Protein AF-A0A7X1L030-F1 (afdb_monomer_lite)

Organism: NCBI:txid2762577

Foldseek 3Di:
DPPVPQFWFKWWWADPVPRDIDIDTDRPDDQWDWDADPVPRDIIITGGPPDDGPPPPPDD

Sequence (60 aa):
MPTTNTPLVLYVYRCTVCGHSGKLHLPESSPEVTTACSACGAEVQAEWDGGVELTTNEPE

Structure (mmCIF, N/CA/C/O backbone):
data_AF-A0A7X1L030-F1
#
_entry.id   AF-A0A7X1L030-F1
#
loop_
_atom_site.group_PDB
_atom_site.id
_atom_site.type_symbol
_atom_site.label_atom_id
_atom_site.label_alt_id
_atom_site.label_comp_id
_atom_site.label_asym_id
_atom_site.label_entity_id
_atom_site.label_seq_id
_atom_site.pdbx_PDB_ins_code
_atom_site.Cartn_x
_atom_site.Cartn_y
_atom_site.Cartn_z
_atom_site.occupancy
_atom_site.B_iso_or_equiv
_atom_site.auth_seq_id
_atom_site.auth_comp_id
_atom_site.auth_asym_id
_atom_site.auth_atom_id
_atom_site.pdbx_PDB_model_num
ATOM 1 N N . MET A 1 1 ? 22.331 10.684 -20.987 1.00 46.53 1 MET A N 1
ATOM 2 C CA . MET A 1 1 ? 21.587 10.990 -19.747 1.00 46.53 1 MET A CA 1
ATOM 3 C C . MET A 1 1 ? 21.209 9.637 -19.174 1.00 46.53 1 MET A C 1
ATOM 5 O O . MET A 1 1 ? 20.627 8.882 -19.943 1.00 46.53 1 MET A O 1
ATOM 9 N N . PRO A 1 2 ? 21.615 9.233 -17.959 1.00 47.94 2 PRO A N 1
ATOM 10 C CA . PRO A 1 2 ? 21.134 7.969 -17.428 1.00 47.94 2 PRO A CA 1
ATOM 11 C C . PRO A 1 2 ? 19.672 8.192 -17.044 1.00 47.94 2 PRO A C 1
ATOM 13 O O . PRO A 1 2 ? 19.376 8.824 -16.034 1.00 47.94 2 PRO A O 1
ATOM 16 N N . THR A 1 3 ? 18.751 7.763 -17.900 1.00 53.81 3 THR A N 1
ATOM 17 C CA . THR A 1 3 ? 17.358 7.598 -17.498 1.00 53.81 3 THR A CA 1
ATOM 18 C C . THR A 1 3 ? 17.385 6.425 -16.532 1.00 53.81 3 THR A C 1
ATOM 20 O O . THR A 1 3 ? 17.535 5.282 -16.958 1.00 53.81 3 THR A O 1
ATOM 23 N N . THR A 1 4 ? 17.3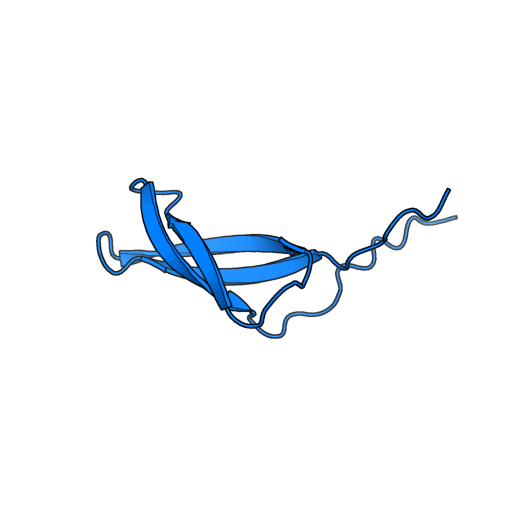98 6.703 -15.229 1.00 56.97 4 THR A N 1
ATOM 24 C CA . THR A 1 4 ? 17.288 5.662 -14.207 1.00 56.97 4 THR A CA 1
ATOM 25 C C . THR A 1 4 ? 15.929 5.007 -14.403 1.00 56.97 4 THR A C 1
ATOM 27 O O . THR A 1 4 ? 14.906 5.527 -13.967 1.00 56.97 4 THR A O 1
ATOM 30 N N . ASN A 1 5 ? 15.917 3.915 -15.158 1.00 66.19 5 ASN A N 1
ATOM 31 C CA . ASN A 1 5 ? 14.724 3.160 -15.486 1.00 66.19 5 ASN A CA 1
ATOM 32 C C . ASN A 1 5 ? 14.402 2.261 -14.292 1.00 66.19 5 ASN A C 1
ATOM 34 O O . ASN A 1 5 ? 14.572 1.047 -14.364 1.00 66.19 5 ASN A O 1
ATOM 38 N N . THR A 1 6 ? 14.058 2.864 -13.150 1.00 68.25 6 THR A N 1
ATOM 39 C CA . THR A 1 6 ? 13.664 2.087 -11.976 1.00 68.25 6 THR A CA 1
ATOM 40 C C . THR A 1 6 ? 12.348 1.392 -12.308 1.00 68.25 6 THR A C 1
ATOM 42 O O . THR A 1 6 ? 11.382 2.088 -12.637 1.00 68.25 6 THR A O 1
ATOM 45 N N . PRO A 1 7 ? 12.292 0.052 -12.257 1.00 73.69 7 PRO A N 1
ATOM 46 C CA . PRO A 1 7 ? 11.075 -0.672 -12.579 1.00 73.69 7 PRO A CA 1
ATOM 47 C C . PRO A 1 7 ? 9.965 -0.251 -11.612 1.00 73.69 7 PRO A C 1
ATOM 49 O O . PRO A 1 7 ? 10.159 -0.205 -10.395 1.00 73.69 7 PRO A O 1
ATOM 52 N N . LEU A 1 8 ? 8.806 0.113 -12.164 1.00 82.44 8 LEU A N 1
ATOM 53 C CA . LEU A 1 8 ? 7.601 0.358 -11.379 1.00 82.44 8 LEU A CA 1
ATOM 54 C C . LEU A 1 8 ? 6.965 -0.993 -11.054 1.00 82.44 8 LEU A C 1
ATOM 56 O O . LEU A 1 8 ? 6.592 -1.735 -11.964 1.00 82.44 8 LEU A O 1
ATOM 60 N N . VAL A 1 9 ? 6.818 -1.290 -9.767 1.00 85.50 9 VAL A N 1
ATOM 61 C CA . VAL A 1 9 ? 6.231 -2.539 -9.268 1.00 85.50 9 VAL A CA 1
ATOM 62 C C . VAL A 1 9 ? 4.922 -2.270 -8.532 1.00 85.50 9 VAL A C 1
ATOM 64 O O . VAL A 1 9 ? 4.665 -1.159 -8.056 1.00 85.50 9 VAL A O 1
ATOM 67 N N . LEU A 1 10 ? 4.065 -3.290 -8.467 1.00 88.00 10 LEU A N 1
ATOM 68 C CA . LEU A 1 10 ? 2.765 -3.218 -7.808 1.00 88.00 10 LEU A CA 1
ATOM 69 C C . LEU A 1 10 ? 2.902 -3.490 -6.306 1.00 88.00 10 LEU A C 1
ATOM 71 O O . LEU A 1 10 ? 3.249 -4.594 -5.891 1.00 88.00 10 LEU A O 1
ATOM 75 N N . TYR A 1 11 ? 2.543 -2.497 -5.504 1.00 90.12 11 TYR A N 1
ATOM 76 C CA . TYR A 1 11 ? 2.369 -2.631 -4.066 1.00 90.12 11 TYR A CA 1
ATOM 77 C C . TYR A 1 11 ? 0.883 -2.701 -3.725 1.00 90.12 11 TYR A C 1
ATOM 79 O O . TYR A 1 11 ? 0.070 -1.919 -4.233 1.00 90.12 11 TYR A O 1
ATOM 87 N N . VAL A 1 12 ? 0.529 -3.618 -2.834 1.00 91.06 12 VAL A N 1
ATOM 88 C CA . VAL A 1 12 ? -0.819 -3.798 -2.299 1.00 91.06 12 VAL A CA 1
ATOM 89 C C . VAL A 1 12 ? -0.813 -3.486 -0.812 1.00 91.06 12 VAL A C 1
ATOM 91 O O . VAL A 1 12 ? 0.127 -3.809 -0.098 1.00 91.06 12 VAL A O 1
ATOM 94 N N . TYR A 1 13 ? -1.857 -2.829 -0.325 1.00 92.31 13 TYR A N 1
ATOM 95 C CA . TYR A 1 13 ? -2.005 -2.556 1.101 1.00 92.31 13 TYR A CA 1
ATOM 96 C C . TYR A 1 13 ? -3.429 -2.792 1.551 1.00 92.31 13 TYR A C 1
ATOM 98 O O . TYR A 1 13 ? -4.386 -2.638 0.784 1.00 92.31 13 TYR A O 1
ATOM 106 N N . ARG A 1 14 ? -3.575 -3.062 2.846 1.00 92.88 14 ARG A N 1
ATOM 107 C CA . ARG A 1 14 ? -4.865 -3.082 3.520 1.00 92.88 14 ARG A CA 1
ATOM 108 C C . ARG A 1 14 ? -4.851 -2.108 4.682 1.00 92.88 14 ARG A C 1
ATOM 110 O O . ARG A 1 14 ? -4.103 -2.265 5.639 1.00 92.88 14 ARG A O 1
ATOM 117 N N . CYS A 1 15 ? -5.709 -1.099 4.609 1.00 94.38 15 CYS A N 1
ATOM 118 C CA . CYS A 1 15 ? -5.845 -0.132 5.681 1.00 94.38 15 CYS A CA 1
ATOM 119 C C . CYS A 1 15 ? -6.523 -0.774 6.891 1.00 94.38 15 CYS A C 1
ATOM 121 O O . CYS A 1 15 ? -7.661 -1.232 6.802 1.00 94.38 15 CYS A O 1
ATOM 123 N N . THR A 1 16 ? -5.851 -0.764 8.038 1.00 91.62 16 THR A N 1
ATOM 124 C CA . THR A 1 16 ? -6.399 -1.262 9.309 1.00 91.62 16 THR A CA 1
ATOM 125 C C . THR A 1 16 ? -7.436 -0.314 9.914 1.00 91.62 16 THR A C 1
ATOM 127 O O . THR A 1 16 ? -8.263 -0.749 10.709 1.00 91.62 16 THR A O 1
ATOM 130 N N . VAL A 1 17 ? -7.435 0.961 9.504 1.00 93.44 17 VAL A N 1
ATOM 131 C CA . VAL A 1 17 ? -8.359 1.991 10.005 1.00 93.44 17 VAL A CA 1
ATOM 132 C C . VAL A 1 17 ? -9.728 1.894 9.335 1.00 93.44 17 VAL A C 1
ATOM 134 O O . VAL A 1 17 ? -10.746 1.844 10.016 1.00 93.44 17 VAL A O 1
ATOM 137 N N . CYS A 1 18 ? -9.771 1.873 8.000 1.00 93.56 18 CYS A N 1
ATOM 138 C CA . CYS A 1 18 ? -11.029 1.865 7.242 1.00 93.56 18 CYS A CA 1
ATOM 139 C C . CYS A 1 18 ? -11.346 0.516 6.579 1.00 93.56 18 CYS A C 1
ATOM 141 O O . CYS A 1 18 ? -12.404 0.367 5.975 1.00 93.56 18 CYS A O 1
ATOM 143 N N . GLY A 1 19 ? -10.438 -0.462 6.647 1.00 92.25 19 GLY A N 1
ATOM 144 C CA . GLY A 1 19 ? -10.589 -1.771 6.004 1.00 92.25 19 GLY A CA 1
ATOM 145 C C . GLY A 1 19 ? -10.376 -1.769 4.486 1.00 92.25 19 GLY A C 1
ATOM 146 O O . GLY A 1 19 ? -10.444 -2.832 3.867 1.00 92.25 19 GLY A O 1
ATOM 147 N N . HIS A 1 20 ? -10.114 -0.608 3.876 1.00 92.81 20 HIS A N 1
ATOM 148 C CA . HIS A 1 20 ? -9.940 -0.473 2.431 1.00 92.81 20 HIS A CA 1
ATOM 149 C C . HIS A 1 20 ? -8.654 -1.153 1.956 1.00 92.81 20 HIS A C 1
ATOM 151 O O . HIS A 1 20 ? -7.578 -0.910 2.504 1.00 92.81 20 HIS A O 1
ATOM 157 N N . SER A 1 21 ? -8.761 -1.959 0.900 1.00 91.25 21 SER A N 1
ATOM 158 C CA . SER A 1 21 ? -7.605 -2.555 0.226 1.00 91.25 21 SER A CA 1
ATOM 159 C C . SER A 1 21 ? -7.282 -1.743 -1.021 1.00 91.25 21 SER A C 1
ATOM 161 O O . SER A 1 21 ? -8.149 -1.550 -1.872 1.00 91.25 21 SER A O 1
ATOM 163 N N . GLY A 1 22 ? -6.065 -1.217 -1.106 1.00 89.12 22 GLY A N 1
ATOM 164 C CA . GLY A 1 22 ? -5.616 -0.392 -2.221 1.00 89.12 22 GLY A CA 1
ATOM 165 C C . GLY A 1 22 ? -4.392 -0.978 -2.907 1.00 89.12 22 GLY A C 1
ATOM 166 O O . GLY A 1 22 ? -3.721 -1.860 -2.375 1.00 89.12 22 GLY A O 1
ATOM 167 N N . LYS A 1 23 ? -4.114 -0.469 -4.106 1.00 89.75 23 LYS A N 1
ATOM 168 C CA . LYS A 1 23 ? -2.940 -0.836 -4.891 1.00 89.75 23 LYS A CA 1
ATOM 169 C C . LYS A 1 23 ? -2.292 0.401 -5.492 1.00 89.75 23 LYS A C 1
ATOM 171 O O . LYS A 1 23 ? -2.996 1.332 -5.884 1.00 89.75 23 LYS A O 1
ATOM 176 N N . LEU A 1 24 ? -0.972 0.411 -5.549 1.00 87.31 24 LEU A N 1
ATOM 177 C CA . LEU A 1 24 ? -0.158 1.524 -6.030 1.00 87.31 24 LEU A CA 1
ATOM 178 C C . LEU A 1 24 ? 1.037 0.992 -6.811 1.00 87.31 24 LEU A C 1
ATOM 180 O O . LEU A 1 24 ? 1.573 -0.061 -6.489 1.00 87.31 24 LEU A O 1
ATOM 184 N N . HIS A 1 25 ? 1.453 1.743 -7.824 1.00 86.44 25 HIS A N 1
ATOM 185 C CA . HIS A 1 25 ? 2.671 1.453 -8.568 1.00 86.44 25 HIS A CA 1
ATOM 186 C C . HIS A 1 25 ? 3.754 2.412 -8.097 1.00 86.44 25 HIS A C 1
ATOM 188 O O . HIS A 1 25 ? 3.585 3.628 -8.211 1.00 86.44 25 HIS A O 1
ATOM 194 N N . LEU A 1 26 ? 4.837 1.874 -7.547 1.00 83.44 26 LEU A N 1
ATOM 195 C CA . LEU A 1 26 ? 5.981 2.653 -7.086 1.00 83.44 26 LEU A CA 1
ATOM 196 C C . LEU A 1 26 ? 7.276 2.051 -7.630 1.00 83.44 26 LEU A C 1
ATOM 198 O O . LEU A 1 26 ? 7.309 0.857 -7.926 1.00 83.44 26 LEU A O 1
ATOM 202 N N . PRO A 1 27 ? 8.338 2.861 -7.769 1.00 83.62 27 PRO A N 1
ATOM 203 C CA . PRO A 1 27 ? 9.659 2.345 -8.093 1.00 83.62 27 PRO A CA 1
ATOM 204 C C . PRO A 1 27 ? 10.090 1.313 -7.051 1.00 83.62 27 PRO A C 1
ATOM 206 O O . PRO A 1 27 ? 10.023 1.598 -5.851 1.00 83.62 27 PRO A O 1
ATOM 209 N N . GLU A 1 28 ? 10.554 0.148 -7.507 1.00 81.00 28 GLU A N 1
ATOM 210 C CA . GLU A 1 28 ? 11.102 -0.890 -6.633 1.00 81.00 28 GLU A CA 1
ATOM 211 C C . GLU A 1 28 ? 12.253 -0.303 -5.811 1.00 81.00 28 GLU A C 1
ATOM 213 O O . GLU A 1 28 ? 13.347 -0.045 -6.310 1.00 81.00 28 GLU A O 1
ATOM 218 N N . SER A 1 29 ? 11.964 -0.025 -4.543 1.00 77.25 29 SER A N 1
ATOM 219 C CA . SER A 1 29 ? 12.931 0.552 -3.606 1.00 77.25 29 SER A CA 1
ATOM 220 C C . SER A 1 29 ? 1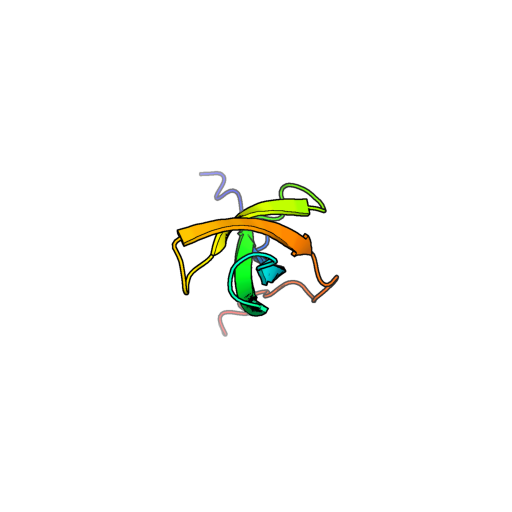3.079 -0.316 -2.362 1.00 77.25 29 SER A C 1
ATOM 222 O O . SER A 1 29 ? 14.138 -0.335 -1.740 1.00 77.25 29 SER A O 1
ATOM 224 N N . SER A 1 30 ? 12.014 -1.014 -1.958 1.00 81.75 30 SER A N 1
ATOM 225 C CA . SER A 1 30 ? 11.954 -1.843 -0.749 1.00 81.75 30 SER A CA 1
ATOM 226 C C . SER A 1 30 ? 10.814 -2.865 -0.849 1.00 81.75 30 SER A C 1
ATOM 228 O O . SER A 1 30 ? 9.847 -2.605 -1.561 1.00 81.75 30 SER A O 1
ATOM 230 N N . PRO A 1 31 ? 10.884 -4.008 -0.145 1.00 79.88 31 PRO A N 1
ATOM 231 C CA . PRO A 1 31 ? 9.814 -5.017 -0.153 1.00 79.88 31 PRO A CA 1
ATOM 232 C C . PRO A 1 31 ? 8.504 -4.509 0.475 1.00 79.88 31 PRO A C 1
ATOM 234 O O . PRO A 1 31 ? 7.419 -4.965 0.126 1.00 79.88 31 PRO A O 1
ATOM 237 N N . GLU A 1 32 ? 8.609 -3.524 1.360 1.00 86.56 32 GLU A N 1
ATOM 238 C CA . GLU A 1 32 ? 7.509 -2.854 2.040 1.00 86.56 32 GLU A CA 1
ATOM 239 C C . GLU A 1 32 ? 7.720 -1.339 1.972 1.00 86.56 32 GLU A C 1
ATOM 241 O O . GLU A 1 32 ? 8.850 -0.849 2.047 1.00 86.56 32 GLU A O 1
ATOM 246 N N . VAL A 1 33 ? 6.636 -0.587 1.804 1.00 89.56 33 VAL A N 1
ATOM 247 C CA . VAL A 1 33 ? 6.663 0.876 1.717 1.00 89.56 33 VAL A CA 1
ATOM 248 C C . VAL A 1 33 ? 5.518 1.475 2.518 1.00 89.56 33 VAL A C 1
ATOM 250 O O . VAL A 1 33 ? 4.372 1.036 2.430 1.00 89.56 33 VAL A O 1
ATOM 253 N N . THR A 1 34 ? 5.814 2.515 3.289 1.00 92.00 34 THR A N 1
ATOM 254 C CA . THR A 1 34 ? 4.791 3.263 4.021 1.00 92.00 34 THR A CA 1
ATOM 255 C C . THR A 1 34 ? 4.178 4.314 3.107 1.00 92.00 34 THR A C 1
ATOM 257 O O . THR A 1 34 ? 4.880 5.141 2.525 1.00 92.00 34 THR A O 1
ATOM 260 N N . THR A 1 35 ? 2.858 4.290 2.968 1.00 90.44 35 THR A N 1
ATOM 261 C CA . THR A 1 35 ? 2.100 5.241 2.152 1.00 90.44 35 THR A CA 1
ATOM 262 C C . THR A 1 35 ? 0.814 5.666 2.858 1.00 90.44 35 THR A C 1
ATOM 264 O O . THR A 1 35 ? 0.509 5.205 3.955 1.00 90.44 35 THR A O 1
ATOM 267 N N . ALA A 1 36 ? 0.054 6.572 2.248 1.00 93.12 36 ALA A N 1
ATOM 268 C CA . ALA A 1 36 ? -1.242 6.999 2.755 1.00 93.12 36 ALA A CA 1
ATOM 269 C C . ALA A 1 36 ? -2.375 6.233 2.061 1.00 93.12 36 ALA A C 1
ATOM 271 O O . ALA A 1 36 ? -2.393 6.064 0.840 1.00 93.12 36 ALA A O 1
ATOM 272 N N . CYS A 1 37 ? -3.367 5.805 2.838 1.00 93.56 37 CYS A N 1
ATOM 273 C CA . CYS A 1 37 ? -4.570 5.179 2.319 1.00 93.56 37 CYS A CA 1
ATOM 274 C C . CYS A 1 37 ? -5.339 6.164 1.433 1.00 93.56 37 CYS A C 1
ATOM 276 O O . CYS A 1 37 ? -5.743 7.231 1.882 1.00 93.56 37 CYS A O 1
ATOM 278 N N . SER A 1 38 ? -5.644 5.774 0.201 1.00 90.81 38 SER A N 1
ATOM 279 C CA . SER A 1 38 ? -6.388 6.610 -0.748 1.00 90.81 38 SER A CA 1
ATOM 280 C C . SER A 1 38 ? -7.842 6.861 -0.329 1.00 90.81 38 SER A C 1
ATOM 282 O O . SER A 1 38 ? -8.472 7.775 -0.846 1.00 90.81 38 SER A O 1
ATOM 284 N N . ALA A 1 39 ? -8.381 6.056 0.593 1.00 92.31 39 ALA A N 1
ATOM 285 C CA . ALA A 1 39 ? -9.758 6.179 1.065 1.00 92.31 39 ALA A CA 1
ATOM 286 C C . ALA A 1 39 ? -9.902 7.085 2.299 1.00 92.31 39 ALA A C 1
ATOM 288 O O . ALA A 1 39 ? -10.866 7.837 2.390 1.00 92.31 39 ALA A O 1
ATOM 289 N N . CYS A 1 40 ? -8.975 7.010 3.260 1.00 93.88 40 CYS A N 1
ATOM 290 C CA . CYS A 1 40 ? -9.080 7.748 4.528 1.00 93.88 40 CYS A CA 1
ATOM 291 C C . CYS A 1 40 ? -7.857 8.608 4.874 1.00 93.88 40 CYS A C 1
ATOM 293 O O . CYS A 1 40 ? -7.894 9.332 5.863 1.00 93.88 40 CYS A O 1
ATOM 295 N N . GLY A 1 41 ? -6.771 8.517 4.106 1.00 92.75 41 GLY A N 1
ATOM 296 C CA . GLY A 1 41 ? -5.520 9.232 4.360 1.00 92.75 41 GLY A CA 1
ATOM 297 C C . GLY A 1 41 ? -4.677 8.678 5.512 1.00 92.75 41 GLY A C 1
ATOM 298 O O . GLY A 1 41 ? -3.623 9.236 5.794 1.00 92.75 41 GLY A O 1
ATOM 299 N N . ALA A 1 42 ? -5.108 7.600 6.178 1.00 93.31 42 ALA A N 1
ATOM 300 C CA . ALA A 1 42 ? -4.330 6.980 7.249 1.00 93.31 42 ALA A CA 1
ATOM 301 C C . ALA A 1 42 ? -3.029 6.367 6.716 1.00 93.31 42 ALA A C 1
ATOM 303 O O . ALA A 1 42 ? -2.992 5.877 5.587 1.00 93.31 42 ALA A O 1
ATOM 304 N N . GLU A 1 43 ? -1.991 6.350 7.547 1.00 94.38 43 GLU A N 1
ATOM 305 C CA . GLU A 1 43 ? -0.742 5.660 7.239 1.00 94.38 43 GLU A CA 1
ATOM 306 C C . GLU A 1 43 ? -0.987 4.150 7.104 1.00 94.38 43 GLU A C 1
ATOM 308 O O . GLU A 1 43 ? -1.654 3.529 7.936 1.00 94.38 43 GLU A O 1
ATOM 313 N N . VAL A 1 44 ? -0.491 3.570 6.014 1.00 93.44 44 VAL A N 1
ATOM 314 C CA . VAL A 1 44 ? -0.629 2.154 5.675 1.00 93.44 44 VAL A CA 1
ATOM 315 C C . VAL A 1 44 ? 0.686 1.622 5.130 1.00 93.44 44 VAL A C 1
ATOM 317 O O . VAL A 1 44 ? 1.370 2.287 4.354 1.00 93.44 44 VAL A O 1
ATOM 320 N N . GLN A 1 45 ? 1.018 0.396 5.515 1.00 92.62 45 GLN A N 1
ATOM 321 C CA . GLN A 1 45 ? 2.139 -0.335 4.947 1.00 92.62 45 GLN A CA 1
ATOM 322 C C . GLN A 1 45 ? 1.646 -1.084 3.710 1.00 92.62 45 GLN A C 1
ATOM 324 O O . GLN A 1 45 ? 0.664 -1.827 3.777 1.00 92.62 45 GLN A O 1
ATOM 329 N N . ALA A 1 46 ? 2.284 -0.823 2.575 1.00 90.69 46 ALA A N 1
ATOM 330 C CA . ALA A 1 46 ? 2.045 -1.524 1.331 1.00 90.69 46 ALA A CA 1
ATOM 331 C C . ALA A 1 46 ? 3.171 -2.522 1.089 1.00 90.69 46 ALA A C 1
ATOM 333 O O . ALA A 1 46 ? 4.348 -2.175 1.171 1.00 90.69 46 ALA A O 1
ATOM 3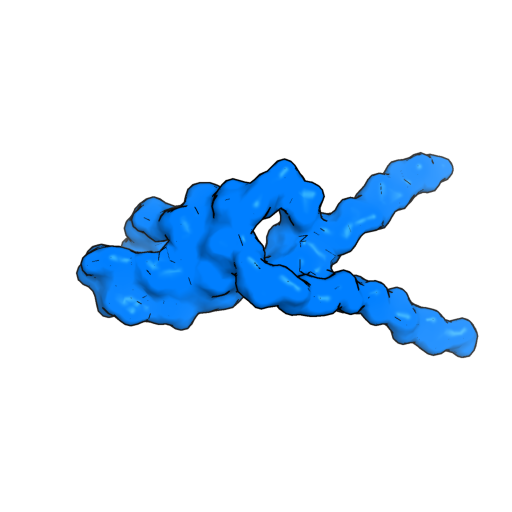34 N N . GLU A 1 47 ? 2.797 -3.753 0.786 1.00 88.62 47 GLU A N 1
ATOM 335 C CA . GLU A 1 47 ? 3.707 -4.853 0.508 1.00 88.62 47 GLU A CA 1
ATOM 336 C C . GLU A 1 47 ? 3.779 -5.060 -0.998 1.00 88.62 47 GLU A C 1
ATOM 338 O O . GLU A 1 47 ? 2.779 -4.949 -1.715 1.00 88.62 47 GLU A O 1
ATOM 343 N N . TRP A 1 48 ? 4.983 -5.317 -1.494 1.00 87.44 48 TRP A N 1
ATOM 344 C CA . TRP A 1 48 ? 5.168 -5.698 -2.882 1.00 87.44 48 TRP A CA 1
ATOM 345 C C . TRP A 1 48 ? 4.536 -7.075 -3.117 1.00 87.44 48 TRP A C 1
ATOM 347 O O . TRP A 1 48 ? 4.911 -8.055 -2.479 1.00 87.44 48 TRP A O 1
ATOM 357 N N . ASP A 1 49 ? 3.591 -7.158 -4.057 1.00 77.06 49 ASP A N 1
ATOM 358 C CA . ASP A 1 49 ? 2.825 -8.385 -4.344 1.00 77.06 49 ASP A CA 1
ATOM 359 C C . ASP A 1 49 ? 3.622 -9.411 -5.183 1.00 77.06 49 ASP A C 1
ATO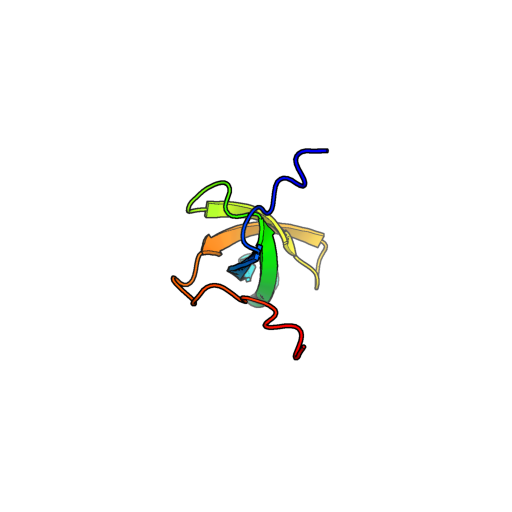M 361 O O . ASP A 1 49 ? 3.079 -10.400 -5.664 1.00 77.06 49 ASP A O 1
ATOM 365 N N . GLY A 1 50 ? 4.918 -9.174 -5.429 1.00 67.56 50 GLY A N 1
ATOM 366 C CA . GLY A 1 50 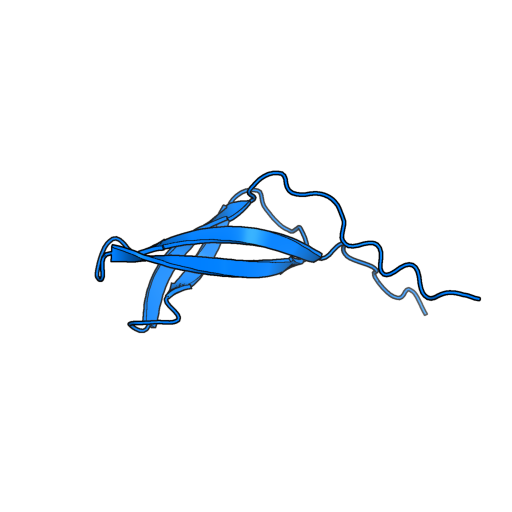? 5.741 -10.027 -6.299 1.00 67.56 50 GLY A CA 1
ATOM 367 C C . GLY A 1 50 ? 5.370 -9.945 -7.788 1.00 67.56 50 GLY A C 1
ATOM 368 O O . GLY A 1 50 ? 5.850 -10.744 -8.591 1.00 67.56 50 GLY A O 1
ATOM 369 N N . GLY A 1 51 ? 4.494 -9.004 -8.162 1.00 58.19 51 GLY A N 1
ATOM 370 C CA . GLY A 1 51 ? 3.949 -8.845 -9.510 1.00 58.19 51 GLY A CA 1
ATOM 371 C C . GLY A 1 51 ? 4.965 -8.282 -10.506 1.00 58.19 51 GLY A C 1
ATOM 372 O O . GLY A 1 51 ? 5.639 -7.295 -10.217 1.00 58.19 51 GLY A O 1
ATOM 373 N N . VAL A 1 52 ? 5.033 -8.938 -11.668 1.00 56.00 52 VAL A N 1
ATOM 374 C CA . VAL A 1 52 ? 6.009 -8.764 -12.756 1.00 56.00 52 VAL A CA 1
ATOM 375 C C . VAL A 1 52 ? 6.229 -7.314 -13.188 1.00 56.00 52 VAL A C 1
ATOM 377 O O . VAL A 1 52 ? 5.303 -6.502 -13.206 1.00 56.00 52 VAL A O 1
ATOM 380 N N . GLU A 1 53 ? 7.464 -7.040 -13.605 1.00 56.88 53 GLU A N 1
ATOM 381 C CA . GLU A 1 53 ? 7.900 -5.806 -14.250 1.00 56.88 53 GLU A CA 1
ATOM 382 C C . GLU A 1 53 ? 6.886 -5.374 -15.322 1.00 56.88 53 GLU A C 1
ATOM 384 O O . GLU A 1 53 ? 6.667 -6.075 -16.315 1.00 56.88 53 GLU A O 1
ATOM 389 N N . LEU A 1 54 ? 6.276 -4.198 -15.155 1.00 56.66 54 LEU A N 1
ATOM 390 C CA . LEU A 1 54 ? 5.609 -3.511 -16.257 1.00 56.66 54 LEU A CA 1
ATOM 391 C C . LEU A 1 54 ? 6.706 -2.966 -17.177 1.00 56.66 54 LEU A C 1
ATOM 393 O O . LEU A 1 54 ? 7.003 -1.773 -17.170 1.00 56.66 54 LEU A O 1
ATOM 397 N N . THR A 1 55 ? 7.350 -3.842 -17.951 1.00 51.78 55 THR A N 1
ATOM 398 C CA . THR A 1 55 ? 8.081 -3.391 -19.133 1.00 51.78 55 THR A CA 1
ATOM 399 C C . THR A 1 55 ? 7.033 -2.814 -20.075 1.00 51.78 55 THR A C 1
ATOM 401 O O . THR A 1 55 ? 6.236 -3.537 -20.679 1.00 51.78 55 THR A O 1
ATOM 404 N N . THR A 1 56 ? 6.954 -1.485 -20.142 1.00 53.66 56 THR A N 1
ATOM 405 C CA . THR A 1 56 ? 6.292 -0.818 -21.257 1.00 53.66 56 THR A CA 1
ATOM 406 C C . THR A 1 56 ? 7.108 -1.190 -22.484 1.00 53.66 56 THR A C 1
ATOM 408 O O . THR A 1 56 ? 8.086 -0.532 -22.817 1.00 53.66 56 THR A O 1
ATOM 411 N N . ASN A 1 57 ? 6.749 -2.299 -23.125 1.00 50.22 57 ASN A N 1
ATOM 412 C CA . ASN A 1 57 ? 7.210 -2.591 -24.467 1.00 50.22 57 ASN A CA 1
ATOM 413 C C . ASN A 1 57 ? 6.509 -1.553 -25.347 1.00 50.22 57 ASN A C 1
ATOM 415 O O . ASN A 1 57 ? 5.373 -1.764 -25.771 1.00 50.22 57 ASN A O 1
ATOM 419 N N . GLU A 1 58 ? 7.124 -0.384 -25.513 1.00 55.25 58 GLU A N 1
ATOM 420 C CA . GLU A 1 58 ? 6.766 0.527 -26.592 1.00 55.25 58 GLU A CA 1
ATOM 421 C C . GLU A 1 58 ? 6.992 -0.259 -27.896 1.00 55.25 58 GLU A C 1
ATOM 423 O O . GLU A 1 58 ? 8.112 -0.727 -28.118 1.00 55.25 58 GLU A O 1
ATOM 428 N N . PRO A 1 59 ? 5.953 -0.527 -28.711 1.00 54.84 59 PRO A N 1
ATOM 429 C CA . PRO A 1 59 ? 6.168 -1.124 -30.017 1.00 54.84 59 PRO A CA 1
ATOM 430 C C . PRO A 1 59 ? 6.899 -0.111 -30.90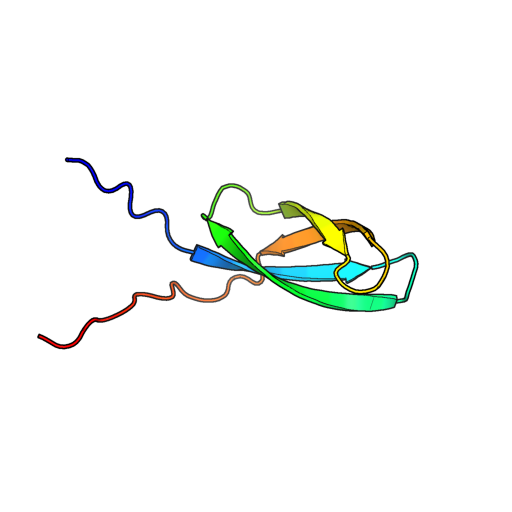8 1.00 54.84 59 PRO A C 1
ATOM 432 O O . PRO A 1 59 ? 6.596 1.082 -30.886 1.00 54.84 59 PRO A O 1
ATOM 435 N N . GLU A 1 60 ? 7.874 -0.651 -31.630 1.00 51.19 60 GLU A N 1
ATOM 436 C CA . GLU A 1 60 ? 8.860 -0.018 -32.517 1.00 51.19 60 GLU A CA 1
ATOM 437 C C . GLU A 1 60 ? 8.258 0.901 -33.594 1.00 51.19 60 GLU A C 1
ATOM 439 O O . GLU A 1 60 ? 7.188 0.555 -34.152 1.00 51.19 60 GLU A O 1
#

pLDDT: mean 79.49, std 15.76, range [46.53, 94.38]

Radius of gyration: 13.67 Å; chains: 1; bounding box: 33×21×42 Å

Secondary structure (DSSP, 8-state):
-----PPEEEEEEE-TTT--EEEEEEES--SEEEEE-TTT--EEEEEE------------